Protein AF-A0AA48GI45-F1 (afdb_monomer_lite)

Radius of gyration: 23.07 Å; chains: 1; bounding box: 38×47×64 Å

Foldseek 3Di:
DAAEPVNLLVVLVVCLVVVHDCVVVVVPDPPVRYDNDDPDPVSVVVVVVSVVVSVVSVVVVVVVVVVVVVVVVVPPPPDPVPDDPDPPPDDPPDPDDD

pLDDT: mean 74.59, std 16.44, range [38.22, 93.88]

Organism: NCBI:txid2927979

Sequence (98 aa):
MLHSLPALLNDLEARLIAGEDPIPLLATVRWQEVIGWPRDREEALRLQTRLRNLKILITTLEAPLRATLAKLSDSATYAPKGGVPLPPTVSVRLHQNA

Secondary structure (DSSP, 8-state):
---BHHHHHHHHHHHHHHT--SHHHHHH--GGG-B----SHHHHHHHHHHHHHHHHHHHHHHHHHHHHHHHHHHSTT---TT-----TT---------

Structure (mmCIF, N/CA/C/O backbone):
data_AF-A0AA48GI45-F1
#
_entry.id   AF-A0AA48GI45-F1
#
loop_
_atom_site.group_PDB
_atom_site.id
_atom_site.type_symbol
_atom_site.label_atom_id
_atom_site.label_alt_id
_atom_site.label_comp_id
_atom_site.label_asym_id
_atom_site.label_entity_id
_atom_site.label_seq_id
_atom_site.pdbx_PDB_ins_code
_atom_site.Cartn_x
_atom_site.Cartn_y
_atom_site.Cartn_z
_atom_site.occupancy
_atom_site.B_iso_or_equiv
_atom_site.auth_seq_id
_atom_site.auth_comp_id
_atom_site.auth_asym_id
_atom_site.auth_atom_id
_atom_site.pdbx_PDB_model_num
ATOM 1 N N . MET A 1 1 ? -16.025 -8.146 -0.973 1.00 56.47 1 MET A N 1
ATOM 2 C CA . MET A 1 1 ? -15.217 -8.610 0.171 1.00 56.47 1 MET A CA 1
ATOM 3 C C . MET A 1 1 ? -15.003 -7.404 1.057 1.00 56.47 1 MET A C 1
ATOM 5 O O . MET A 1 1 ? -14.580 -6.375 0.545 1.00 56.47 1 MET A O 1
ATOM 9 N N . LEU A 1 2 ? -15.350 -7.498 2.340 1.00 58.53 2 LEU A N 1
ATOM 10 C CA . LEU A 1 2 ? -14.982 -6.463 3.302 1.00 58.53 2 LEU A CA 1
ATOM 11 C C . LEU A 1 2 ? -13.462 -6.513 3.481 1.00 58.53 2 LEU A C 1
ATOM 13 O O . LEU A 1 2 ? -12.935 -7.521 3.947 1.00 58.53 2 LEU A O 1
ATOM 17 N N . HIS A 1 3 ? -12.765 -5.448 3.096 1.00 75.81 3 HIS A N 1
ATOM 18 C CA . HIS A 1 3 ? -11.335 -5.315 3.352 1.00 75.81 3 HIS A CA 1
ATOM 19 C C . HIS A 1 3 ? -11.138 -4.507 4.629 1.00 75.81 3 HIS A C 1
ATOM 21 O O . HIS A 1 3 ? -11.718 -3.431 4.788 1.00 75.81 3 HIS A O 1
ATOM 27 N N . SER A 1 4 ? -10.313 -5.008 5.547 1.00 87.94 4 SER A N 1
ATOM 28 C CA . SER A 1 4 ? -9.807 -4.149 6.611 1.00 87.94 4 SER A CA 1
ATOM 29 C C . SER A 1 4 ? -8.720 -3.247 6.030 1.00 87.94 4 SER A C 1
ATOM 31 O O . SER A 1 4 ? -7.865 -3.705 5.271 1.00 87.94 4 SER A O 1
ATOM 33 N N . LEU A 1 5 ? -8.748 -1.960 6.372 1.00 87.56 5 LEU A N 1
ATOM 34 C CA . LEU A 1 5 ? -7.751 -0.988 5.934 1.00 87.56 5 LEU A CA 1
ATOM 35 C C . LEU A 1 5 ? -6.317 -1.452 6.259 1.00 87.56 5 LEU A C 1
ATOM 37 O O . LEU A 1 5 ? -5.467 -1.363 5.375 1.00 87.56 5 LEU A O 1
ATOM 41 N N . PRO A 1 6 ? -6.019 -2.019 7.450 1.00 86.62 6 PRO A N 1
ATOM 42 C CA . PRO A 1 6 ? -4.683 -2.535 7.735 1.00 86.62 6 PRO A CA 1
ATOM 43 C C . PRO A 1 6 ? -4.262 -3.684 6.813 1.00 86.62 6 PRO A C 1
ATOM 45 O O . PRO A 1 6 ? -3.121 -3.692 6.359 1.00 86.62 6 PRO A O 1
ATOM 48 N N . ALA A 1 7 ? -5.163 -4.627 6.513 1.00 88.56 7 ALA A N 1
ATOM 49 C CA . ALA A 1 7 ? -4.856 -5.740 5.616 1.00 88.56 7 ALA A CA 1
ATOM 50 C C . ALA A 1 7 ? -4.656 -5.257 4.176 1.00 88.56 7 ALA A C 1
ATOM 52 O O . ALA A 1 7 ? -3.684 -5.640 3.538 1.00 88.56 7 ALA A O 1
ATOM 53 N N . LEU A 1 8 ? -5.504 -4.338 3.703 1.00 89.69 8 LEU A N 1
ATOM 54 C CA . LEU A 1 8 ? -5.362 -3.743 2.376 1.00 89.69 8 LEU A CA 1
ATOM 55 C C . LEU A 1 8 ? -4.003 -3.051 2.204 1.00 89.69 8 LEU A C 1
ATOM 57 O O . LEU A 1 8 ? -3.363 -3.185 1.164 1.00 89.69 8 LEU A O 1
ATOM 61 N N . LEU A 1 9 ? -3.551 -2.321 3.228 1.00 89.31 9 LEU A N 1
ATOM 62 C CA . LEU A 1 9 ? -2.243 -1.666 3.207 1.00 89.31 9 LEU A CA 1
ATOM 63 C C . LEU A 1 9 ? -1.088 -2.671 3.249 1.00 89.31 9 LEU A C 1
ATOM 65 O O . LEU A 1 9 ? -0.086 -2.433 2.583 1.00 89.31 9 LEU A O 1
ATOM 69 N N . ASN A 1 10 ? -1.225 -3.783 3.982 1.00 89.62 10 ASN A N 1
ATOM 70 C CA . ASN A 1 10 ? -0.231 -4.862 3.973 1.00 89.62 10 ASN A CA 1
ATOM 71 C C . ASN A 1 10 ? -0.105 -5.487 2.574 1.00 89.62 10 ASN A C 1
ATOM 73 O O . ASN A 1 10 ? 1.007 -5.643 2.077 1.00 89.62 10 ASN A O 1
ATOM 77 N N . ASP A 1 11 ? -1.229 -5.808 1.931 1.00 89.81 11 ASP A N 1
ATOM 78 C CA . ASP A 1 11 ? -1.242 -6.430 0.602 1.00 89.81 11 ASP A CA 1
ATOM 79 C C . ASP A 1 11 ? -0.676 -5.489 -0.466 1.00 89.81 11 ASP A C 1
ATOM 81 O O . ASP A 1 11 ? 0.064 -5.912 -1.354 1.00 89.81 11 ASP A O 1
ATOM 85 N N . LEU A 1 12 ? -0.993 -4.194 -0.367 1.00 89.12 12 LEU A N 1
ATOM 86 C CA . LEU A 1 12 ? -0.447 -3.175 -1.257 1.00 89.12 12 LEU A CA 1
ATOM 87 C C . LEU A 1 12 ? 1.073 -3.046 -1.095 1.00 89.12 12 LEU A C 1
ATOM 89 O O . LEU A 1 12 ? 1.796 -2.998 -2.086 1.00 89.12 12 LEU A O 1
ATOM 93 N N . GLU A 1 13 ? 1.557 -3.015 0.145 1.00 88.00 13 GLU A N 1
ATOM 94 C CA . GLU A 1 13 ? 2.985 -2.968 0.458 1.00 88.00 13 GLU A CA 1
ATOM 95 C C . GLU A 1 13 ? 3.723 -4.196 -0.089 1.00 88.00 13 GLU A C 1
ATOM 97 O O . GLU A 1 13 ? 4.739 -4.047 -0.765 1.00 88.00 13 GLU A O 1
ATOM 102 N N . ALA A 1 14 ? 3.180 -5.397 0.128 1.00 87.69 14 ALA A N 1
ATOM 103 C CA . ALA A 1 14 ? 3.764 -6.645 -0.355 1.00 87.69 14 ALA A CA 1
ATOM 104 C C . ALA A 1 14 ? 3.876 -6.681 -1.887 1.00 87.69 14 ALA A C 1
ATOM 106 O O . ALA A 1 14 ? 4.929 -7.038 -2.414 1.00 87.69 14 ALA A O 1
ATOM 107 N N . ARG A 1 15 ? 2.828 -6.251 -2.604 1.00 87.31 15 ARG A N 1
ATOM 108 C CA . ARG A 1 15 ? 2.835 -6.164 -4.074 1.00 87.31 15 ARG A CA 1
ATOM 109 C C . ARG A 1 15 ? 3.867 -5.168 -4.584 1.00 87.31 15 ARG A C 1
ATOM 111 O O . ARG A 1 15 ? 4.633 -5.495 -5.484 1.00 87.31 15 ARG A O 1
ATOM 118 N N . LEU A 1 16 ? 3.934 -3.984 -3.972 1.00 84.44 16 LEU A N 1
ATOM 119 C CA . LEU A 1 16 ? 4.921 -2.968 -4.337 1.00 84.44 16 LEU A CA 1
ATOM 120 C C . LEU A 1 16 ? 6.359 -3.457 -4.113 1.00 84.44 16 LEU A C 1
ATOM 122 O O . LEU A 1 16 ? 7.218 -3.214 -4.955 1.00 84.44 16 LEU A O 1
ATOM 126 N N . ILE A 1 17 ? 6.619 -4.176 -3.016 1.00 85.62 17 ILE A N 1
ATOM 127 C CA . ILE A 1 17 ? 7.932 -4.780 -2.738 1.00 85.62 17 ILE A CA 1
ATOM 128 C C . ILE A 1 17 ? 8.262 -5.883 -3.753 1.00 85.62 17 ILE A C 1
ATOM 130 O O . ILE A 1 17 ? 9.402 -5.977 -4.201 1.00 85.62 17 ILE A O 1
ATOM 134 N N . ALA A 1 18 ? 7.275 -6.691 -4.144 1.00 85.25 18 ALA A N 1
ATOM 135 C CA . ALA A 1 18 ? 7.429 -7.729 -5.161 1.00 85.25 18 ALA A CA 1
ATOM 136 C C . ALA A 1 18 ? 7.558 -7.174 -6.596 1.00 85.25 18 ALA A C 1
ATOM 138 O O . ALA A 1 18 ? 7.838 -7.935 -7.520 1.00 85.25 18 ALA A O 1
ATOM 139 N N . GLY A 1 19 ? 7.369 -5.863 -6.797 1.00 81.56 19 GLY A N 1
ATOM 140 C CA . GLY A 1 19 ? 7.355 -5.231 -8.120 1.00 81.56 19 GLY A CA 1
ATOM 141 C C . GLY A 1 19 ? 6.092 -5.532 -8.936 1.00 81.56 19 GLY A C 1
ATOM 142 O O . GLY A 1 19 ? 6.086 -5.336 -10.149 1.00 81.56 19 GLY A O 1
ATOM 143 N N . GLU A 1 20 ? 5.032 -6.019 -8.291 1.00 83.62 20 GLU A N 1
ATOM 144 C CA . GLU A 1 20 ? 3.737 -6.274 -8.915 1.00 83.62 20 GLU A CA 1
ATOM 145 C C . GLU A 1 20 ? 2.914 -4.986 -9.044 1.00 83.62 20 GLU A C 1
ATOM 147 O O . GLU A 1 20 ? 3.017 -4.074 -8.222 1.00 83.62 20 GLU A O 1
ATOM 152 N N . ASP A 1 21 ? 2.038 -4.934 -10.051 1.00 80.38 21 ASP A N 1
ATOM 153 C CA . ASP A 1 21 ? 1.088 -3.833 -10.210 1.00 80.38 21 ASP A CA 1
ATOM 154 C C . ASP A 1 21 ? 0.031 -3.857 -9.081 1.00 80.38 21 ASP A C 1
ATOM 156 O O . ASP A 1 21 ? -0.702 -4.846 -8.941 1.00 80.38 21 ASP A O 1
ATOM 160 N N . PRO A 1 22 ? -0.085 -2.792 -8.261 1.00 84.06 22 PRO A N 1
ATOM 161 C CA . PRO A 1 22 ? -1.093 -2.705 -7.210 1.00 84.06 22 PRO A CA 1
ATOM 162 C C . PRO A 1 22 ? -2.480 -2.274 -7.723 1.00 84.06 22 PRO A C 1
ATOM 164 O O . PRO A 1 22 ? -3.453 -2.380 -6.972 1.00 84.06 22 PRO A O 1
ATOM 167 N N . ILE A 1 23 ? -2.619 -1.781 -8.962 1.00 85.94 23 ILE A N 1
ATOM 168 C CA . ILE A 1 23 ? -3.897 -1.268 -9.488 1.00 85.94 23 ILE A CA 1
ATOM 169 C C . ILE A 1 23 ? -5.008 -2.328 -9.499 1.00 85.94 23 ILE A C 1
ATOM 171 O O . ILE A 1 23 ? -6.113 -2.005 -9.050 1.00 85.94 23 ILE A O 1
ATOM 175 N N . PRO A 1 24 ? -4.769 -3.586 -9.918 1.00 87.06 24 PRO A N 1
ATOM 176 C CA . PRO A 1 24 ? -5.785 -4.633 -9.857 1.00 87.06 24 PRO A CA 1
ATOM 177 C C . PRO A 1 24 ? -6.329 -4.856 -8.444 1.00 87.06 24 PRO A C 1
ATOM 179 O O . PRO A 1 24 ? -7.532 -5.033 -8.275 1.00 87.06 24 PRO A O 1
ATOM 182 N N . LEU A 1 25 ? -5.473 -4.783 -7.416 1.00 86.12 25 LEU A N 1
ATOM 183 C CA . LEU A 1 25 ? 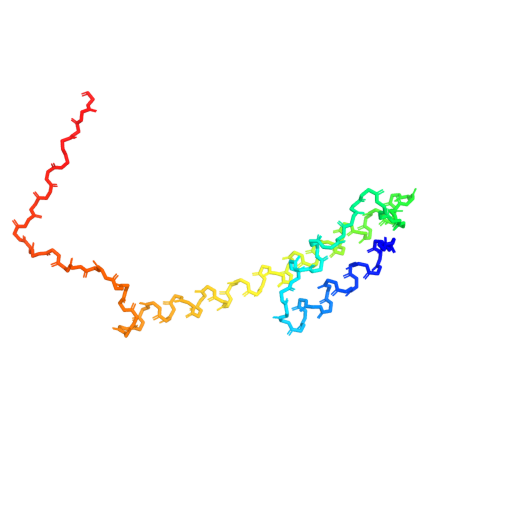-5.908 -4.875 -6.022 1.00 86.12 25 LEU A CA 1
ATOM 184 C C . LEU A 1 25 ? -6.845 -3.709 -5.686 1.00 86.12 25 LEU A C 1
ATOM 186 O O . LEU A 1 25 ? -7.971 -3.936 -5.251 1.00 86.12 25 LEU A O 1
ATOM 190 N N . LEU A 1 26 ? -6.419 -2.473 -5.951 1.00 86.62 26 LEU A N 1
ATOM 191 C CA . LEU A 1 26 ? -7.194 -1.265 -5.645 1.00 86.62 26 LEU A CA 1
ATOM 192 C C . LEU A 1 26 ? -8.533 -1.200 -6.394 1.00 86.62 26 LEU A C 1
ATOM 194 O O . LEU A 1 26 ? -9.518 -0.718 -5.837 1.00 86.62 26 LEU A O 1
ATOM 198 N N . ALA A 1 27 ? -8.590 -1.711 -7.625 1.00 86.19 27 ALA A N 1
ATOM 199 C CA . ALA A 1 27 ? -9.802 -1.747 -8.440 1.00 86.19 27 ALA A CA 1
ATOM 200 C C . ALA A 1 27 ? -10.880 -2.692 -7.877 1.00 86.19 27 ALA A C 1
ATOM 202 O O . ALA A 1 27 ? -12.069 -2.483 -8.114 1.00 86.19 27 ALA A O 1
ATOM 203 N N . THR A 1 28 ? -10.485 -3.718 -7.118 1.00 87.06 28 THR A N 1
ATOM 204 C CA . THR A 1 28 ? -11.425 -4.669 -6.493 1.00 87.06 28 THR A CA 1
ATOM 205 C C . THR A 1 28 ? -11.995 -4.180 -5.160 1.00 87.06 28 THR A C 1
ATOM 207 O O . THR A 1 28 ? -12.979 -4.735 -4.662 1.00 87.06 28 THR A O 1
ATOM 210 N N . VAL A 1 29 ? -11.414 -3.123 -4.582 1.00 87.31 29 VAL A N 1
ATOM 211 C CA . VAL A 1 29 ? -11.804 -2.606 -3.269 1.00 87.31 29 VAL A CA 1
ATOM 212 C C . VAL A 1 29 ? -13.060 -1.751 -3.371 1.00 87.31 29 VAL A C 1
ATOM 214 O O . VAL A 1 29 ? -13.104 -0.719 -4.041 1.00 87.31 29 VAL A O 1
ATOM 217 N N . ARG A 1 30 ? -14.080 -2.127 -2.597 1.00 88.25 30 ARG A N 1
ATOM 218 C CA . ARG A 1 30 ? -15.235 -1.269 -2.326 1.00 88.25 30 ARG A CA 1
ATOM 219 C C . ARG A 1 30 ? -14.924 -0.355 -1.149 1.00 88.25 30 ARG A C 1
ATOM 221 O O . ARG A 1 30 ? -15.134 -0.729 -0.002 1.00 88.25 30 ARG A O 1
ATOM 228 N N . TRP A 1 31 ? -14.440 0.852 -1.430 1.00 85.12 31 TRP A N 1
ATOM 229 C CA . TRP A 1 31 ? -13.986 1.808 -0.406 1.00 85.12 31 TRP A CA 1
ATOM 230 C C . TRP A 1 31 ? -15.030 2.146 0.666 1.00 85.12 31 TRP A C 1
ATOM 232 O O . TRP A 1 31 ? -14.670 2.380 1.815 1.00 85.12 31 TRP A O 1
ATOM 242 N N . GLN A 1 32 ? -16.317 2.112 0.312 1.00 85.81 32 GLN A N 1
ATOM 243 C CA . GLN A 1 32 ? -17.429 2.334 1.244 1.00 85.81 32 GLN A CA 1
ATOM 244 C C . GLN A 1 32 ? -17.596 1.198 2.270 1.00 85.81 32 GLN A C 1
ATOM 246 O O . GLN A 1 32 ? -18.152 1.416 3.340 1.00 85.81 32 GLN A O 1
ATOM 251 N N . GLU A 1 33 ? -17.110 -0.005 1.956 1.00 87.06 33 GLU A N 1
ATOM 252 C CA . GLU A 1 33 ? -17.192 -1.201 2.804 1.00 87.06 33 GLU A CA 1
ATOM 253 C C . GLU A 1 33 ? -15.881 -1.453 3.579 1.00 87.06 33 GLU A C 1
ATOM 255 O O . GLU A 1 33 ? -15.758 -2.455 4.286 1.00 87.06 33 GLU A O 1
ATOM 260 N N . VAL A 1 34 ? -14.878 -0.572 3.447 1.00 87.81 34 VAL A N 1
ATOM 261 C CA . VAL A 1 34 ? -13.588 -0.721 4.135 1.00 87.81 34 VAL A CA 1
ATOM 262 C C . VAL A 1 34 ? -13.751 -0.419 5.621 1.00 87.81 34 VAL A C 1
ATOM 264 O O . VAL A 1 34 ? -14.213 0.654 6.010 1.00 87.81 34 VAL A O 1
ATOM 267 N N . ILE A 1 35 ? -13.324 -1.363 6.458 1.00 89.94 35 ILE A N 1
ATOM 268 C CA . ILE A 1 35 ? -13.398 -1.275 7.922 1.00 89.94 35 ILE A CA 1
ATOM 269 C C . ILE A 1 35 ? -12.014 -1.079 8.541 1.00 89.94 35 ILE A C 1
ATOM 271 O O . ILE A 1 35 ? -10.992 -1.314 7.904 1.00 89.94 35 ILE A O 1
ATOM 275 N N . GLY A 1 36 ? -11.957 -0.682 9.813 1.00 86.25 36 GLY A N 1
ATOM 276 C CA . GLY A 1 36 ? -10.679 -0.461 10.502 1.00 86.25 36 GLY A CA 1
ATOM 277 C C . GLY A 1 36 ? -10.029 0.880 10.163 1.00 86.25 36 GLY A C 1
ATOM 278 O O . GLY A 1 36 ? -8.805 0.994 10.181 1.00 86.25 36 GLY A O 1
ATOM 279 N N . TRP A 1 37 ? -10.850 1.885 9.846 1.00 89.25 37 TRP A N 1
ATOM 280 C CA . TRP A 1 37 ? -10.423 3.280 9.851 1.00 89.25 37 TRP A CA 1
ATOM 281 C C . TRP A 1 37 ? -9.951 3.689 11.256 1.00 89.25 37 TRP A C 1
ATOM 283 O O . TRP A 1 37 ? -10.489 3.173 12.243 1.00 89.25 37 TRP A O 1
ATOM 293 N N . PRO A 1 38 ? -8.965 4.598 11.351 1.00 89.81 38 PRO A N 1
ATOM 294 C CA . PRO A 1 38 ? -8.432 5.062 12.622 1.00 89.81 38 PRO A CA 1
ATOM 295 C C . PRO A 1 38 ? -9.536 5.682 13.479 1.00 89.81 38 PRO A C 1
ATOM 297 O O . PRO A 1 38 ? -10.351 6.467 12.990 1.00 89.81 38 PRO A O 1
ATOM 300 N N . ARG A 1 39 ? -9.558 5.314 14.758 1.00 90.75 39 ARG A N 1
ATOM 301 C CA . ARG A 1 39 ? -10.573 5.742 15.731 1.00 90.75 39 ARG A CA 1
ATOM 302 C C . ARG A 1 39 ? -10.129 6.938 16.557 1.00 90.75 39 ARG A C 1
ATOM 304 O O . ARG A 1 39 ? -10.967 7.643 17.111 1.00 90.75 39 ARG A O 1
ATOM 311 N N . ASP A 1 40 ? -8.825 7.176 16.616 1.00 93.50 40 ASP A N 1
ATOM 312 C CA . ASP A 1 40 ? -8.227 8.287 17.339 1.00 93.50 40 ASP A CA 1
ATOM 313 C C . ASP A 1 40 ? -7.107 8.969 16.537 1.00 93.50 40 ASP A C 1
ATOM 315 O O . ASP A 1 40 ? -6.715 8.563 15.436 1.00 93.50 40 ASP A O 1
ATOM 319 N N . ARG A 1 41 ? -6.608 10.071 17.103 1.00 91.25 41 ARG A N 1
ATOM 320 C CA . ARG A 1 41 ? -5.556 10.888 16.496 1.00 91.25 41 ARG A CA 1
ATOM 321 C C . ARG A 1 41 ? -4.248 10.118 16.331 1.00 91.25 41 ARG A C 1
ATOM 323 O O . ARG A 1 41 ? -3.524 10.365 15.369 1.00 91.25 41 ARG A O 1
ATOM 330 N N . GLU A 1 42 ? -3.917 9.243 17.267 1.00 93.88 42 GLU A N 1
ATOM 331 C CA . GLU A 1 42 ? -2.663 8.508 17.237 1.00 93.88 42 GLU A CA 1
ATOM 332 C C . GLU A 1 42 ? -2.679 7.477 16.105 1.00 93.88 42 GLU A C 1
ATOM 334 O O . GLU A 1 42 ? -1.762 7.443 15.282 1.00 93.88 42 GLU A O 1
ATOM 339 N N . GLU A 1 43 ? -3.764 6.712 15.984 1.00 89.25 43 GLU A N 1
ATOM 340 C CA . GLU A 1 43 ? -3.997 5.785 14.879 1.00 89.25 43 GLU A CA 1
ATOM 341 C C . GLU A 1 43 ? -3.990 6.507 13.523 1.00 89.25 43 GLU A C 1
ATOM 343 O O . GLU A 1 43 ? -3.384 6.020 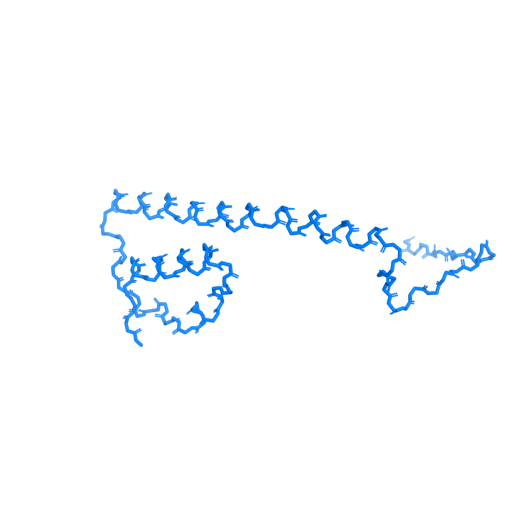12.563 1.00 89.25 43 GLU A O 1
ATOM 348 N N . ALA A 1 44 ? -4.586 7.701 13.440 1.00 90.25 44 ALA A N 1
ATOM 349 C CA . ALA A 1 44 ? -4.577 8.506 12.220 1.00 90.25 44 ALA A CA 1
ATOM 350 C C . ALA A 1 44 ? -3.159 8.958 11.822 1.00 90.25 44 ALA A C 1
ATOM 352 O O . ALA A 1 44 ? -2.798 8.899 10.644 1.00 90.25 44 ALA A O 1
ATOM 353 N N . LEU A 1 45 ? -2.324 9.359 12.788 1.00 91.44 45 LEU A N 1
ATOM 354 C CA . LEU A 1 45 ? -0.925 9.734 12.541 1.00 91.44 45 LEU A CA 1
ATOM 355 C C . LEU A 1 45 ? -0.071 8.535 12.107 1.00 91.44 45 LEU A C 1
ATOM 357 O O . LEU A 1 45 ? 0.781 8.666 11.218 1.00 91.44 45 LEU A O 1
ATOM 361 N N . ARG A 1 46 ? -0.313 7.352 12.685 1.00 90.31 46 ARG A N 1
ATOM 362 C CA . ARG A 1 46 ? 0.340 6.107 12.250 1.00 90.31 46 ARG A CA 1
ATOM 363 C C . ARG A 1 46 ? -0.051 5.759 10.815 1.00 90.31 46 ARG A C 1
ATOM 365 O O . ARG A 1 46 ? 0.831 5.488 9.999 1.00 90.31 46 ARG A O 1
ATOM 372 N N . LEU A 1 47 ? -1.341 5.840 10.480 1.00 89.94 47 LEU A N 1
ATOM 373 C CA . LEU A 1 47 ? -1.834 5.632 9.117 1.00 89.94 47 LEU A CA 1
ATOM 374 C C . LEU A 1 47 ? -1.196 6.622 8.134 1.00 89.94 47 LEU A C 1
ATOM 376 O O . LEU A 1 47 ? -0.694 6.213 7.089 1.00 89.94 47 LEU A O 1
ATOM 380 N N . GLN A 1 48 ? -1.153 7.910 8.478 1.00 90.12 48 GLN A N 1
ATOM 381 C CA . GLN A 1 48 ? -0.537 8.941 7.642 1.00 90.12 48 GLN A CA 1
ATOM 382 C C . GLN A 1 48 ? 0.948 8.655 7.382 1.00 90.12 48 GLN A C 1
ATOM 384 O O . GLN A 1 48 ? 1.413 8.750 6.245 1.00 90.12 48 GLN A O 1
ATOM 389 N N . THR A 1 49 ? 1.691 8.274 8.423 1.00 90.94 49 THR A N 1
ATOM 390 C CA . THR A 1 49 ? 3.107 7.899 8.303 1.00 90.94 49 THR A CA 1
ATOM 391 C C . THR A 1 49 ? 3.277 6.704 7.372 1.00 90.94 49 THR A C 1
ATOM 393 O O . THR A 1 49 ? 4.146 6.712 6.501 1.00 90.94 49 THR A O 1
ATOM 396 N N . ARG A 1 50 ? 2.405 5.703 7.499 1.00 89.31 50 ARG A N 1
ATOM 397 C CA . ARG A 1 50 ? 2.433 4.509 6.659 1.00 89.31 50 ARG A CA 1
ATOM 398 C C . ARG A 1 50 ? 2.145 4.820 5.189 1.00 89.31 50 ARG A C 1
ATOM 400 O O . ARG A 1 50 ? 2.897 4.394 4.318 1.00 89.31 50 ARG A O 1
ATOM 407 N N . LEU A 1 51 ? 1.124 5.629 4.911 1.00 89.56 51 LEU A N 1
ATOM 408 C CA . LEU A 1 51 ? 0.817 6.092 3.554 1.00 89.56 51 LEU A CA 1
ATOM 409 C C . LEU A 1 51 ? 1.971 6.902 2.949 1.00 89.56 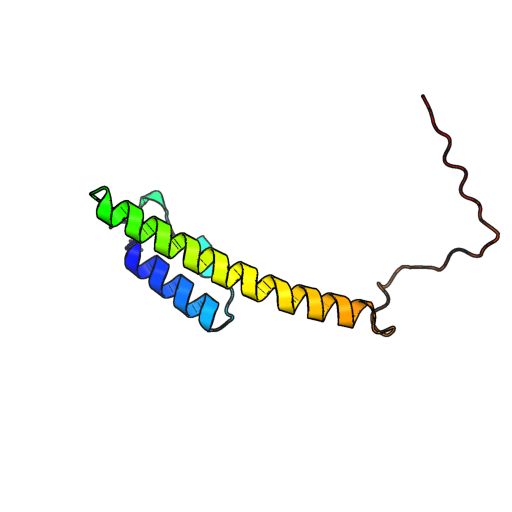51 LEU A C 1
ATOM 411 O O . LEU A 1 51 ? 2.279 6.758 1.767 1.00 89.56 51 LEU A O 1
ATOM 415 N N . ARG A 1 52 ? 2.653 7.722 3.759 1.00 89.31 52 ARG A N 1
ATOM 416 C CA . ARG A 1 52 ? 3.851 8.449 3.323 1.00 89.31 52 ARG A CA 1
ATOM 417 C C . ARG A 1 52 ? 4.976 7.494 2.926 1.00 89.31 52 ARG A C 1
ATOM 419 O O . ARG A 1 52 ? 5.598 7.717 1.894 1.00 89.31 52 ARG A O 1
ATOM 426 N N . ASN A 1 53 ? 5.216 6.438 3.700 1.00 87.88 53 ASN A N 1
ATOM 427 C CA . ASN A 1 53 ? 6.247 5.448 3.383 1.00 87.88 53 ASN A CA 1
ATOM 428 C C . ASN A 1 53 ? 5.936 4.704 2.078 1.00 87.88 53 ASN A C 1
ATOM 430 O O . ASN A 1 53 ? 6.817 4.578 1.235 1.00 87.88 53 ASN A O 1
ATOM 434 N N . LEU A 1 54 ? 4.679 4.304 1.861 1.00 85.94 54 LEU A N 1
ATOM 435 C CA . LEU A 1 54 ? 4.248 3.687 0.600 1.00 85.94 54 LEU A CA 1
ATOM 436 C C . LEU A 1 54 ? 4.434 4.627 -0.594 1.00 85.94 54 LEU A C 1
ATOM 438 O O . LEU A 1 54 ? 4.937 4.217 -1.637 1.00 85.94 54 LEU A O 1
ATOM 442 N N . LYS A 1 55 ? 4.097 5.912 -0.429 1.00 85.50 55 LYS A N 1
ATOM 443 C CA . LYS A 1 55 ? 4.350 6.931 -1.454 1.00 85.50 55 LYS A CA 1
ATOM 444 C C . LYS A 1 55 ? 5.839 7.051 -1.771 1.00 85.50 55 LYS A C 1
ATOM 446 O O . LYS A 1 55 ? 6.191 7.117 -2.944 1.00 85.50 55 LYS A O 1
ATOM 451 N N . ILE A 1 56 ? 6.696 7.071 -0.748 1.00 85.62 56 ILE A N 1
ATOM 452 C CA . ILE A 1 56 ? 8.151 7.097 -0.937 1.00 85.62 56 ILE A CA 1
ATOM 453 C C . ILE A 1 56 ? 8.576 5.880 -1.755 1.00 85.62 56 ILE A C 1
ATOM 455 O O . ILE A 1 56 ? 9.226 6.069 -2.775 1.00 85.62 56 ILE A O 1
ATOM 459 N N . LEU A 1 57 ? 8.127 4.681 -1.379 1.00 82.31 57 LEU A N 1
ATOM 460 C CA . LEU A 1 57 ? 8.463 3.423 -2.047 1.00 82.31 57 LEU A CA 1
ATOM 461 C C . LEU A 1 57 ? 8.123 3.463 -3.549 1.00 82.31 57 LEU A C 1
ATOM 463 O O . LEU A 1 57 ? 8.976 3.171 -4.385 1.00 82.31 57 LEU A O 1
ATOM 467 N N . ILE A 1 58 ? 6.931 3.958 -3.898 1.00 81.12 58 ILE A N 1
ATOM 468 C CA . ILE A 1 58 ? 6.513 4.181 -5.292 1.00 81.12 58 ILE A CA 1
ATOM 469 C C . ILE A 1 58 ? 7.429 5.200 -5.988 1.00 81.12 58 ILE A C 1
ATOM 471 O O . ILE A 1 58 ? 7.976 4.924 -7.054 1.00 81.12 58 ILE A O 1
ATOM 475 N N . THR A 1 59 ? 7.660 6.368 -5.384 1.00 77.69 59 THR A N 1
ATOM 476 C CA . THR A 1 59 ? 8.497 7.414 -6.004 1.00 77.69 59 THR A CA 1
ATOM 477 C C . THR A 1 59 ? 9.963 7.006 -6.160 1.00 77.69 59 THR A C 1
ATOM 479 O O . THR A 1 59 ? 10.612 7.392 -7.131 1.00 77.69 59 THR A O 1
ATOM 482 N N . THR A 1 60 ? 10.493 6.193 -5.244 1.00 73.88 60 THR A N 1
ATOM 483 C CA . THR A 1 60 ? 11.854 5.659 -5.339 1.00 73.88 60 THR A CA 1
ATOM 484 C C . THR A 1 60 ? 11.990 4.608 -6.431 1.00 73.88 60 THR A C 1
ATOM 486 O O . THR A 1 60 ? 13.093 4.436 -6.934 1.00 73.88 60 THR A O 1
ATOM 489 N N . LEU A 1 61 ? 10.899 3.950 -6.836 1.00 69.94 61 LEU A N 1
ATOM 490 C CA . LEU A 1 61 ? 10.873 3.067 -8.006 1.00 69.94 61 LEU A CA 1
ATOM 491 C C . LEU A 1 61 ? 10.757 3.862 -9.319 1.00 69.94 61 LEU A C 1
ATOM 493 O O . LEU A 1 61 ? 11.348 3.473 -10.327 1.00 69.94 61 LEU A O 1
ATOM 497 N N . GLU A 1 62 ? 10.073 5.013 -9.318 1.00 71.25 62 GLU A N 1
ATOM 498 C CA . GLU A 1 62 ? 9.956 5.862 -10.513 1.00 71.25 62 GLU A CA 1
ATOM 499 C C . GLU A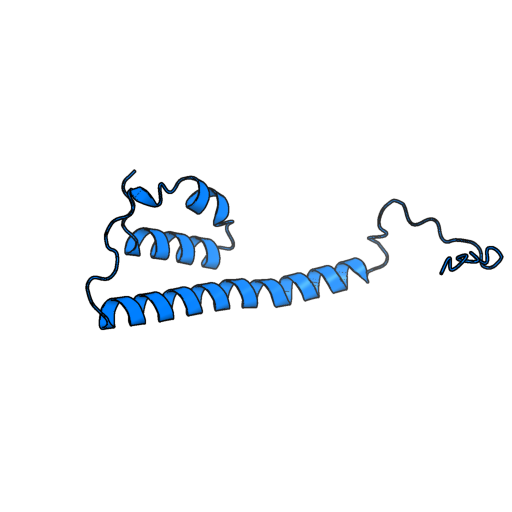 1 62 ? 11.300 6.435 -10.984 1.00 71.25 62 GLU A C 1
ATOM 501 O O . GLU A 1 62 ? 11.542 6.516 -12.187 1.00 71.25 62 GLU A O 1
ATOM 506 N N . ALA A 1 63 ? 12.182 6.847 -10.071 1.00 67.44 63 ALA A N 1
ATOM 507 C CA . ALA A 1 63 ? 13.468 7.454 -10.426 1.00 67.44 63 ALA A CA 1
ATOM 508 C C . ALA A 1 63 ? 14.402 6.527 -11.249 1.00 67.44 63 ALA A C 1
ATOM 510 O O . ALA A 1 63 ? 14.832 6.938 -12.332 1.00 67.44 63 ALA A O 1
ATOM 511 N N . PRO A 1 64 ? 14.706 5.285 -10.820 1.00 66.19 64 PRO A N 1
ATOM 512 C CA . PRO A 1 64 ? 15.504 4.347 -11.607 1.00 66.19 64 PRO A CA 1
ATOM 513 C C . PRO A 1 64 ? 14.783 3.887 -12.877 1.00 66.19 64 PRO A C 1
ATOM 515 O O . PRO A 1 64 ? 15.443 3.687 -13.898 1.00 66.19 64 PRO A O 1
ATOM 518 N N . LEU A 1 65 ? 13.449 3.784 -12.868 1.00 71.75 65 LEU A N 1
ATOM 519 C CA . LEU A 1 65 ? 12.680 3.483 -14.076 1.00 71.75 65 LEU A CA 1
ATOM 520 C C . LEU A 1 65 ? 12.825 4.604 -15.114 1.00 71.75 65 LEU A C 1
ATOM 522 O O . LEU A 1 65 ? 13.173 4.332 -16.259 1.00 71.75 65 LEU A O 1
ATOM 526 N N . ARG A 1 66 ? 12.649 5.870 -14.712 1.00 66.50 66 ARG A N 1
ATOM 527 C CA . ARG A 1 66 ? 12.864 7.039 -15.581 1.00 66.50 66 ARG A CA 1
ATOM 528 C C . ARG A 1 66 ? 14.300 7.113 -16.085 1.00 66.50 66 ARG A C 1
ATOM 530 O O . ARG A 1 66 ? 14.500 7.374 -17.263 1.00 66.50 66 ARG A O 1
ATOM 537 N N . ALA A 1 67 ? 15.291 6.848 -15.233 1.00 69.31 67 ALA A N 1
ATOM 538 C CA . ALA A 1 67 ? 16.697 6.826 -15.637 1.00 69.31 67 ALA A CA 1
ATOM 539 C C . ALA A 1 67 ? 16.992 5.709 -16.655 1.00 69.31 67 ALA A C 1
ATOM 541 O O . ALA A 1 67 ? 17.746 5.916 -17.603 1.00 69.31 67 ALA A O 1
ATOM 542 N N . THR A 1 68 ? 16.381 4.536 -16.482 1.00 70.94 68 THR A N 1
ATOM 543 C CA . THR A 1 68 ? 16.516 3.401 -17.406 1.00 70.94 68 THR A CA 1
ATOM 544 C C . THR A 1 68 ? 15.825 3.688 -18.736 1.00 70.94 68 THR A C 1
ATOM 546 O O . THR A 1 68 ? 16.426 3.485 -19.787 1.00 70.94 68 THR A O 1
ATOM 549 N N . LEU A 1 69 ? 14.603 4.226 -18.708 1.00 72.12 69 LEU A N 1
ATOM 550 C CA . LEU A 1 69 ? 13.877 4.644 -19.909 1.00 72.12 69 LEU A CA 1
ATOM 551 C C . LEU A 1 69 ? 14.607 5.767 -20.655 1.00 72.12 69 LEU A C 1
ATOM 553 O O . LEU A 1 69 ? 14.714 5.689 -21.872 1.00 72.12 69 LEU A O 1
ATOM 557 N N . ALA A 1 70 ? 15.171 6.750 -19.944 1.00 70.00 70 ALA A N 1
ATOM 558 C CA . ALA A 1 70 ? 15.985 7.810 -20.537 1.00 70.00 70 ALA A CA 1
ATOM 559 C C . ALA A 1 70 ? 17.233 7.245 -21.234 1.00 70.00 70 ALA A C 1
ATOM 561 O O . ALA A 1 70 ? 17.527 7.614 -22.367 1.00 70.00 70 ALA A O 1
ATOM 562 N N . LYS A 1 71 ? 17.934 6.293 -20.602 1.00 68.31 71 LYS A N 1
ATOM 563 C CA . LYS A 1 71 ? 19.073 5.597 -21.223 1.00 68.31 71 LYS A CA 1
ATOM 564 C C . LYS A 1 71 ? 18.666 4.776 -22.449 1.00 68.31 71 LYS A C 1
ATOM 566 O O . LYS A 1 71 ? 19.405 4.748 -23.425 1.00 68.31 71 LYS A O 1
ATOM 571 N N . LEU A 1 72 ? 17.504 4.122 -22.415 1.00 67.00 72 LEU A N 1
ATOM 572 C CA . LEU A 1 72 ? 16.987 3.351 -23.549 1.00 67.00 72 LEU A CA 1
ATOM 573 C C . LEU A 1 72 ? 16.553 4.252 -24.713 1.00 67.00 72 LEU A C 1
ATOM 575 O O . LEU A 1 72 ? 16.825 3.916 -25.861 1.00 67.00 72 LEU A O 1
ATOM 579 N N . SER A 1 73 ? 15.934 5.405 -24.439 1.00 60.22 73 SER A N 1
ATOM 580 C CA . SER A 1 73 ? 15.609 6.394 -25.474 1.00 60.22 73 SER A CA 1
ATOM 581 C C . SER A 1 73 ? 16.843 7.053 -26.093 1.00 60.22 73 SER A C 1
ATOM 583 O O . SER A 1 73 ? 16.792 7.453 -27.250 1.00 60.22 73 SER A O 1
ATOM 585 N N . ASP A 1 74 ? 17.939 7.161 -25.337 1.00 60.59 74 ASP A N 1
ATOM 586 C CA . ASP A 1 74 ? 19.207 7.740 -25.805 1.00 60.59 74 ASP A CA 1
ATOM 587 C C . ASP A 1 74 ? 20.069 6.702 -26.555 1.00 60.59 74 ASP A C 1
ATOM 589 O O . ASP A 1 74 ? 20.898 7.035 -27.402 1.00 60.59 74 ASP A O 1
ATOM 593 N N . SER A 1 75 ? 19.834 5.404 -26.311 1.00 53.72 75 SER A N 1
ATOM 594 C CA . SER A 1 75 ? 20.378 4.338 -27.150 1.00 53.72 75 SER A CA 1
ATOM 595 C C . SER A 1 75 ? 19.653 4.327 -28.500 1.00 53.72 75 SER A C 1
ATOM 597 O O . SER A 1 75 ? 18.476 3.980 -28.587 1.00 53.72 75 SER A O 1
ATOM 599 N N . ALA A 1 76 ? 20.374 4.706 -29.558 1.00 52.34 76 ALA A N 1
ATOM 600 C CA . ALA A 1 76 ? 19.914 4.971 -30.929 1.00 52.34 76 ALA A CA 1
ATOM 601 C C . ALA A 1 76 ? 19.122 3.849 -31.648 1.00 52.34 76 ALA A C 1
ATOM 603 O O . ALA A 1 76 ? 18.810 3.967 -32.832 1.00 52.34 76 ALA A O 1
ATOM 604 N N . THR A 1 77 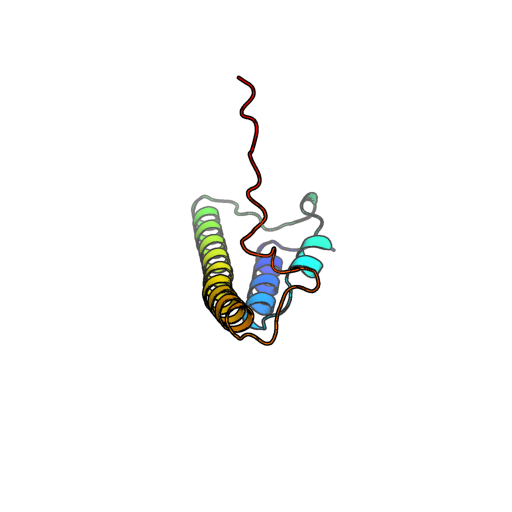? 18.780 2.760 -30.964 1.00 52.72 77 THR A N 1
ATOM 605 C CA . THR A 1 77 ? 17.994 1.637 -31.484 1.00 52.72 77 THR A CA 1
ATOM 606 C C . THR A 1 77 ? 16.486 1.817 -31.258 1.00 52.72 77 THR A C 1
ATOM 608 O O . THR A 1 77 ? 15.692 1.212 -31.975 1.00 52.72 77 THR A O 1
ATOM 611 N N . TYR A 1 78 ? 16.066 2.669 -30.312 1.00 46.06 78 TYR A N 1
ATOM 612 C CA . TYR A 1 78 ? 14.657 3.017 -30.080 1.00 46.06 78 TYR A CA 1
ATOM 613 C C . TYR A 1 78 ? 14.321 4.383 -30.694 1.00 46.06 78 TYR A C 1
ATOM 615 O O . TYR A 1 78 ? 13.948 5.336 -30.016 1.00 46.06 78 TYR A O 1
ATOM 623 N N . ALA A 1 79 ? 14.430 4.488 -32.019 1.00 48.44 79 ALA A N 1
ATOM 624 C CA . ALA A 1 79 ? 13.780 5.584 -32.723 1.00 48.44 79 ALA A CA 1
ATOM 625 C C . ALA A 1 79 ? 12.251 5.417 -32.573 1.00 48.44 79 ALA A C 1
ATOM 627 O O . ALA A 1 79 ? 11.733 4.342 -32.902 1.00 48.44 79 ALA A O 1
ATOM 628 N N . PRO A 1 80 ? 11.497 6.431 -32.102 1.00 51.31 80 PRO A N 1
ATOM 629 C CA . PRO A 1 80 ? 10.046 6.400 -32.209 1.00 51.31 80 PRO A CA 1
ATOM 630 C C . PRO A 1 80 ? 9.700 6.213 -33.689 1.00 51.31 80 PRO A C 1
ATOM 632 O O . PRO A 1 80 ? 10.073 7.037 -34.528 1.00 51.31 80 PRO A O 1
ATOM 635 N N . LYS A 1 81 ? 9.039 5.096 -34.027 1.00 47.97 81 LYS A N 1
ATOM 636 C CA . LYS A 1 81 ? 8.532 4.829 -35.380 1.00 47.97 81 LYS A CA 1
ATOM 637 C C . LYS A 1 81 ? 7.677 6.024 -35.819 1.00 47.97 81 LYS A C 1
ATOM 639 O O . LYS A 1 81 ? 6.526 6.127 -35.411 1.00 47.97 81 LYS A O 1
ATOM 644 N N . GLY A 1 82 ? 8.243 6.922 -36.624 1.00 52.53 82 GLY A N 1
ATOM 645 C CA . GLY A 1 82 ? 7.522 8.068 -37.187 1.00 52.53 82 GLY A CA 1
ATOM 646 C C . GLY A 1 82 ? 8.290 9.388 -37.254 1.00 52.53 82 GLY A C 1
ATOM 647 O O . GLY A 1 82 ? 7.820 10.304 -37.922 1.00 52.53 82 GLY A O 1
ATOM 648 N N . GLY A 1 83 ? 9.460 9.515 -36.624 1.00 49.78 83 GLY A N 1
ATOM 649 C CA . GLY A 1 83 ? 10.280 10.723 -36.757 1.00 49.78 83 GLY A CA 1
ATOM 650 C C . GLY A 1 83 ? 11.023 10.768 -38.092 1.00 49.78 83 GLY A C 1
ATOM 651 O O . GLY A 1 83 ? 12.179 10.364 -38.153 1.00 49.78 83 GLY A O 1
ATOM 652 N N . VAL A 1 84 ? 10.383 11.242 -39.164 1.00 56.31 84 VAL A N 1
ATOM 653 C CA . VAL A 1 84 ? 11.105 11.619 -40.391 1.00 56.31 84 VAL A CA 1
ATOM 654 C C . VAL A 1 84 ? 11.969 12.842 -40.054 1.00 56.31 84 VAL A C 1
ATOM 656 O O . VAL A 1 84 ? 11.408 13.862 -39.647 1.00 56.31 84 VAL A O 1
ATOM 659 N N . PRO A 1 85 ? 13.306 12.787 -40.190 1.00 52.31 85 PRO A N 1
ATOM 660 C CA . PRO A 1 85 ? 14.132 13.970 -40.008 1.00 52.31 85 PRO A CA 1
ATOM 661 C C . PRO A 1 85 ? 13.803 14.959 -41.130 1.00 52.31 85 PRO A C 1
ATOM 663 O O . PRO A 1 85 ? 13.995 14.667 -42.311 1.00 52.31 85 PRO A O 1
ATOM 666 N N . LEU A 1 86 ? 13.256 16.118 -40.763 1.00 54.09 86 LEU A N 1
ATOM 667 C CA . LEU A 1 86 ? 13.016 17.201 -41.710 1.00 54.09 86 LEU A CA 1
ATOM 668 C C . LEU A 1 86 ? 14.368 17.665 -42.279 1.00 54.09 86 LEU A C 1
ATOM 670 O O . LEU A 1 86 ? 15.279 17.965 -41.502 1.00 54.09 86 LEU A O 1
ATOM 674 N N . PRO A 1 87 ? 14.525 17.723 -43.613 1.00 50.94 87 PRO A N 1
ATOM 675 C CA . PRO A 1 87 ? 15.734 18.252 -44.218 1.00 50.94 87 PRO A CA 1
ATOM 676 C C . PRO A 1 87 ? 15.920 19.728 -43.823 1.00 50.94 87 PRO A C 1
ATOM 678 O O . PRO A 1 87 ? 14.934 20.457 -43.676 1.00 50.94 87 PRO A O 1
ATOM 681 N N . PRO A 1 88 ? 17.174 20.203 -43.697 1.00 57.16 88 PRO A N 1
ATOM 682 C CA . PRO A 1 88 ? 17.511 21.543 -43.197 1.00 57.16 88 PRO A CA 1
ATOM 683 C C . PRO A 1 88 ? 17.015 22.702 -44.083 1.00 57.16 88 PRO A C 1
ATOM 685 O O . PRO A 1 88 ? 17.269 23.864 -43.786 1.00 57.16 88 PRO A O 1
ATOM 688 N N . THR A 1 89 ? 16.316 22.404 -45.178 1.00 55.56 89 THR A N 1
ATOM 689 C CA . THR A 1 89 ? 15.737 23.371 -46.114 1.00 55.56 89 THR A CA 1
ATOM 690 C C . THR A 1 89 ? 14.313 23.803 -45.757 1.00 55.56 89 THR A C 1
ATOM 692 O O . THR A 1 89 ? 13.804 24.741 -46.370 1.00 55.56 89 THR A O 1
ATOM 695 N N . VAL A 1 90 ? 13.653 23.163 -44.784 1.00 50.69 90 VAL A N 1
ATOM 696 C CA . VAL A 1 90 ? 12.264 23.488 -44.421 1.00 50.69 90 VAL A CA 1
ATOM 697 C C . VAL A 1 90 ? 12.218 24.358 -43.166 1.00 50.69 90 VAL A C 1
ATOM 699 O O . VAL A 1 90 ? 12.141 23.873 -42.039 1.00 50.69 90 VAL A O 1
ATOM 702 N N . SER A 1 91 ? 12.218 25.675 -43.367 1.00 47.72 91 SER A N 1
ATOM 703 C CA . SER A 1 91 ? 11.925 26.652 -42.315 1.00 47.72 91 SER A CA 1
ATOM 704 C C . SER A 1 91 ? 10.411 26.752 -42.116 1.00 47.72 91 SER A C 1
ATOM 706 O O . SER A 1 91 ? 9.719 27.404 -42.900 1.00 47.72 91 SER A O 1
ATOM 708 N N . VAL A 1 92 ? 9.869 26.133 -41.064 1.00 50.00 92 VAL A N 1
ATOM 709 C CA . VAL A 1 92 ? 8.464 26.339 -40.675 1.00 50.00 92 VAL A CA 1
ATOM 710 C C . VAL A 1 92 ? 8.330 27.740 -40.070 1.00 50.00 92 VAL A C 1
ATOM 712 O O . VAL A 1 92 ? 8.690 27.971 -38.917 1.00 50.00 92 VAL A O 1
ATOM 715 N N . ARG A 1 93 ? 7.819 28.703 -40.847 1.00 50.72 93 ARG A N 1
ATOM 716 C CA . ARG A 1 93 ?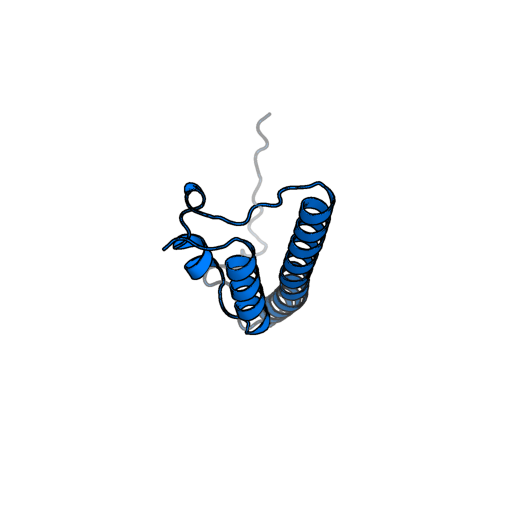 7.367 29.993 -40.304 1.00 50.72 93 ARG A CA 1
ATOM 717 C C . ARG A 1 93 ? 6.042 29.776 -39.577 1.00 50.72 93 ARG A C 1
ATOM 719 O O . ARG A 1 93 ? 4.993 29.698 -40.211 1.00 50.72 93 ARG A O 1
ATOM 726 N N . LEU A 1 94 ? 6.094 29.702 -38.251 1.00 51.00 94 LEU A N 1
ATOM 727 C CA . LEU A 1 94 ? 4.909 29.841 -37.409 1.00 51.00 94 LEU A CA 1
ATOM 728 C C . LEU A 1 94 ? 4.421 31.292 -37.518 1.00 51.00 94 LEU A C 1
ATOM 730 O O . LEU A 1 94 ? 5.041 32.202 -36.972 1.00 51.00 94 LEU A O 1
ATOM 734 N N . HIS A 1 95 ? 3.337 31.509 -38.265 1.00 39.72 95 HIS A N 1
ATOM 735 C CA . HIS A 1 95 ? 2.582 32.758 -38.211 1.00 39.72 95 HIS A CA 1
ATOM 736 C C . HIS A 1 95 ? 2.045 32.925 -36.784 1.00 39.72 95 HIS A C 1
ATOM 738 O O . HIS A 1 95 ? 1.170 32.174 -36.353 1.00 39.72 95 HIS A O 1
ATOM 744 N N . GLN A 1 96 ? 2.595 33.886 -36.044 1.00 46.72 96 GLN A N 1
ATOM 745 C CA . GLN A 1 96 ? 1.989 34.383 -34.815 1.00 46.72 96 GLN A CA 1
ATOM 746 C C . GLN A 1 96 ? 0.791 35.246 -35.218 1.00 46.72 96 GLN A C 1
ATOM 748 O O . GLN A 1 96 ? 0.972 36.311 -35.799 1.00 46.72 96 GLN A O 1
ATOM 753 N N . ASN A 1 97 ? -0.419 34.762 -34.946 1.00 39.59 97 ASN A N 1
ATOM 754 C CA . ASN A 1 97 ? -1.602 35.613 -34.882 1.00 39.59 97 ASN A CA 1
ATOM 755 C C . ASN A 1 97 ? -1.769 36.067 -33.431 1.00 39.59 97 ASN A C 1
ATOM 757 O O . ASN A 1 97 ? -2.149 35.267 -32.574 1.00 39.59 97 ASN A O 1
ATOM 761 N N . ALA A 1 98 ? -1.484 37.343 -33.195 1.00 38.22 98 ALA A N 1
ATOM 762 C CA . ALA A 1 98 ? -2.100 38.169 -32.167 1.00 38.22 98 ALA A CA 1
ATOM 763 C C . ALA A 1 98 ? -2.269 39.572 -32.756 1.00 38.22 98 ALA A C 1
ATOM 765 O O . ALA A 1 98 ? -1.279 40.071 -33.337 1.00 38.22 98 ALA A O 1
#